Protein AF-A0A2U0S123-F1 (afdb_monomer)

Structure (mmCIF, N/CA/C/O backbone):
data_AF-A0A2U0S123-F1
#
_entry.id   AF-A0A2U0S123-F1
#
loop_
_atom_site.group_PDB
_atom_site.id
_atom_site.type_symbol
_atom_site.label_atom_id
_atom_site.label_alt_id
_atom_site.label_comp_id
_atom_site.label_asym_id
_atom_site.label_entity_id
_atom_site.label_seq_id
_atom_site.pdbx_PDB_ins_code
_atom_site.Cartn_x
_atom_site.Cartn_y
_atom_site.Cartn_z
_atom_site.occupancy
_atom_site.B_iso_or_equiv
_atom_site.auth_seq_id
_atom_site.auth_comp_id
_atom_site.auth_asym_id
_atom_site.auth_atom_id
_atom_site.pdbx_PDB_model_num
ATOM 1 N N . MET A 1 1 ? 5.003 2.821 -5.121 1.00 75.44 1 MET A N 1
ATOM 2 C CA . MET A 1 1 ? 5.241 2.593 -3.673 1.00 75.44 1 MET A CA 1
ATOM 3 C C . MET A 1 1 ? 4.270 3.358 -2.784 1.00 75.44 1 MET A C 1
ATOM 5 O O . MET A 1 1 ? 3.627 2.709 -1.972 1.00 75.44 1 MET A O 1
ATOM 9 N N . ARG A 1 2 ? 4.096 4.682 -2.952 1.00 91.00 2 ARG A N 1
ATOM 10 C CA . ARG A 1 2 ? 3.141 5.487 -2.157 1.00 91.00 2 ARG A CA 1
ATOM 11 C C . ARG A 1 2 ? 1.738 4.871 -2.087 1.00 91.00 2 ARG A C 1
ATOM 13 O O . ARG A 1 2 ? 1.215 4.688 -0.994 1.00 91.00 2 ARG A O 1
ATOM 20 N N . ASP A 1 3 ? 1.186 4.477 -3.232 1.00 90.50 3 ASP A N 1
ATOM 21 C CA . ASP A 1 3 ? -0.183 3.946 -3.301 1.00 90.50 3 ASP A CA 1
ATOM 22 C C . ASP A 1 3 ? -0.361 2.624 -2.553 1.00 90.50 3 ASP A C 1
ATOM 24 O O . ASP A 1 3 ? -1.446 2.342 -2.053 1.00 90.50 3 ASP A O 1
ATOM 28 N N . ILE A 1 4 ? 0.699 1.815 -2.448 1.00 92.69 4 ILE A N 1
ATOM 29 C CA . ILE A 1 4 ? 0.665 0.545 -1.714 1.00 92.69 4 ILE A CA 1
ATOM 30 C C . ILE A 1 4 ? 0.559 0.840 -0.219 1.00 92.69 4 ILE A C 1
ATOM 32 O O . ILE A 1 4 ? -0.329 0.311 0.442 1.00 92.69 4 ILE A O 1
ATOM 36 N N . CYS A 1 5 ? 1.405 1.736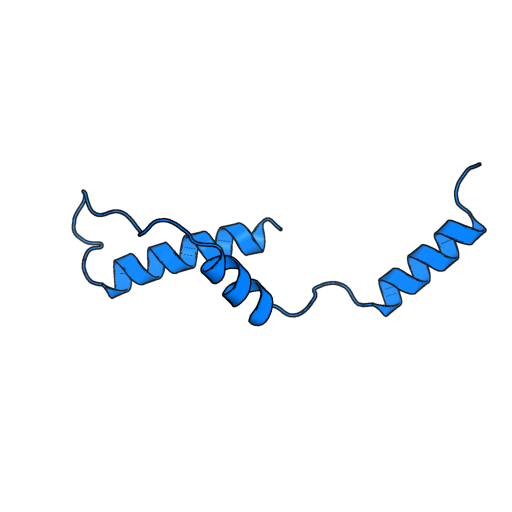 0.298 1.00 95.00 5 CYS A N 1
ATOM 37 C CA . CYS A 1 5 ? 1.351 2.146 1.701 1.00 95.00 5 CYS A CA 1
ATOM 38 C C . CYS A 1 5 ? 0.000 2.780 2.051 1.00 95.00 5 CYS A C 1
ATOM 40 O O . CYS A 1 5 ? -0.582 2.459 3.084 1.00 95.00 5 CYS A O 1
ATOM 42 N N . GLN A 1 6 ? -0.528 3.636 1.172 1.00 95.69 6 GLN A N 1
ATOM 43 C CA . GLN A 1 6 ? -1.841 4.244 1.369 1.00 95.69 6 GLN A CA 1
ATOM 44 C C . GLN A 1 6 ? -2.965 3.200 1.359 1.00 95.69 6 GLN A C 1
ATOM 46 O O . GLN A 1 6 ? -3.832 3.235 2.226 1.00 95.69 6 GLN A O 1
ATOM 51 N N . SER A 1 7 ? -2.933 2.244 0.426 1.00 96.00 7 SER A N 1
ATOM 52 C CA . SER A 1 7 ? -3.926 1.162 0.374 1.00 96.00 7 SER A CA 1
ATOM 53 C C . SER A 1 7 ? -3.875 0.298 1.643 1.00 96.00 7 SER A C 1
ATOM 55 O O . SER A 1 7 ? -4.920 -0.073 2.167 1.00 96.00 7 SER A O 1
ATOM 57 N N . ALA A 1 8 ? -2.678 0.025 2.177 1.00 96.56 8 ALA A N 1
ATOM 58 C CA . ALA A 1 8 ? -2.500 -0.771 3.394 1.00 96.56 8 ALA A CA 1
ATOM 59 C C . ALA A 1 8 ? -3.085 -0.050 4.607 1.00 96.56 8 ALA A C 1
ATOM 61 O O . ALA A 1 8 ? -3.844 -0.633 5.378 1.00 96.56 8 ALA A O 1
ATOM 62 N N . HIS A 1 9 ? -2.802 1.247 4.723 1.00 96.81 9 HIS A N 1
ATOM 63 C CA . HIS A 1 9 ? -3.344 2.078 5.788 1.00 96.81 9 HIS A CA 1
ATOM 64 C C . HIS A 1 9 ? -4.876 2.172 5.739 1.00 96.81 9 HIS A C 1
ATOM 66 O O . HIS A 1 9 ? -5.539 2.017 6.761 1.00 96.81 9 HIS A O 1
ATOM 72 N N . LEU A 1 10 ? -5.449 2.368 4.549 1.00 96.94 10 LEU A N 1
ATOM 73 C CA . LEU A 1 10 ? -6.901 2.432 4.380 1.00 96.94 10 LEU A CA 1
ATOM 74 C C . LEU A 1 10 ? -7.587 1.098 4.684 1.00 96.94 10 LEU A C 1
ATOM 76 O O . LEU A 1 10 ? -8.689 1.114 5.219 1.00 96.94 10 LEU A O 1
ATOM 80 N N . ARG A 1 11 ? -6.944 -0.041 4.398 1.00 96.62 11 ARG A N 1
ATOM 81 C CA . ARG A 1 11 ? -7.495 -1.365 4.718 1.00 96.62 11 ARG A CA 1
ATOM 82 C C . ARG A 1 11 ? -7.714 -1.543 6.221 1.00 96.62 11 ARG A C 1
ATOM 84 O O . ARG A 1 11 ? -8.829 -1.843 6.625 1.00 96.62 11 ARG A O 1
ATOM 91 N N . VAL A 1 12 ? -6.695 -1.295 7.047 1.00 97.38 12 VAL A N 1
ATOM 92 C CA . VAL A 1 12 ? -6.821 -1.450 8.513 1.00 97.38 12 VAL A CA 1
ATOM 93 C C . VAL A 1 12 ? -7.773 -0.433 9.140 1.00 97.38 12 VAL A C 1
ATOM 95 O O . VAL A 1 12 ? -8.389 -0.712 10.167 1.00 97.38 12 VAL A O 1
ATOM 98 N N . ILE A 1 13 ? -7.919 0.744 8.523 1.00 97.06 13 ILE A N 1
ATOM 99 C CA . ILE A 1 13 ? -8.964 1.702 8.895 1.00 97.06 13 ILE A CA 1
ATOM 100 C C . ILE A 1 13 ? -10.335 1.128 8.541 1.00 97.06 13 ILE A C 1
ATOM 102 O O . ILE A 1 13 ? -11.198 1.095 9.406 1.00 97.06 13 ILE A O 1
ATOM 106 N N . GLY A 1 14 ? -10.533 0.635 7.317 1.00 97.12 14 GLY A N 1
ATOM 107 C CA . GLY A 1 14 ? -11.785 -0.001 6.899 1.00 97.12 14 GLY A CA 1
ATOM 108 C C . GLY A 1 14 ? -12.212 -1.110 7.860 1.00 97.12 14 GLY A C 1
ATOM 109 O O . GLY A 1 14 ? -13.327 -1.082 8.363 1.00 97.12 14 GLY A O 1
ATOM 110 N N . GLU A 1 15 ? -11.283 -1.985 8.245 1.00 97.50 15 GLU A N 1
ATOM 111 C CA . GLU A 1 15 ? -11.526 -3.040 9.237 1.00 97.50 15 GLU A CA 1
ATOM 112 C C . GLU A 1 15 ? -11.976 -2.495 10.605 1.00 97.50 15 GLU A C 1
ATOM 114 O O . GLU A 1 15 ? -12.837 -3.085 11.260 1.00 97.50 15 GLU A O 1
ATOM 119 N N . LEU A 1 16 ? -11.425 -1.360 11.053 1.00 97.50 16 LEU A N 1
ATOM 120 C CA . LEU A 1 16 ? -11.877 -0.707 12.283 1.00 97.50 16 LEU A CA 1
ATOM 121 C C . LEU A 1 16 ? -13.332 -0.233 12.158 1.00 97.50 16 LEU A C 1
ATOM 123 O O . LEU A 1 16 ? -14.115 -0.427 13.091 1.00 97.50 16 LEU A O 1
ATOM 127 N N . PHE A 1 17 ? -13.694 0.364 11.023 1.00 97.06 17 PHE A N 1
ATOM 128 C CA . PHE A 1 17 ? -15.066 0.793 10.746 1.00 97.06 17 PHE A C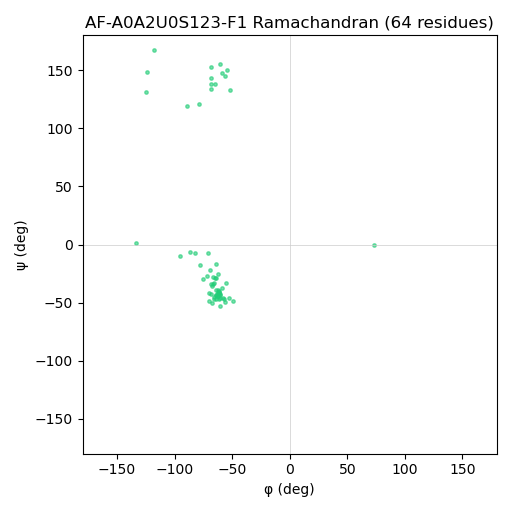A 1
ATOM 129 C C . PHE A 1 17 ? -16.022 -0.400 10.674 1.00 97.06 17 PHE A C 1
ATOM 131 O O . PHE A 1 17 ? -17.044 -0.393 11.362 1.00 97.06 17 PHE A O 1
ATOM 138 N N . ASP A 1 18 ? -15.648 -1.455 9.953 1.00 97.25 18 ASP A N 1
ATOM 139 C CA . ASP A 1 18 ? -16.445 -2.677 9.808 1.00 97.25 18 ASP A CA 1
ATOM 140 C C . ASP A 1 18 ? -16.631 -3.412 11.145 1.00 97.25 18 ASP A C 1
ATOM 142 O O . ASP A 1 18 ? -17.660 -4.043 11.381 1.00 97.25 18 ASP A O 1
ATOM 146 N N . SER A 1 19 ? -15.672 -3.286 12.069 1.00 95.69 19 SER A N 1
ATOM 147 C CA . SER A 1 19 ? -15.781 -3.848 13.422 1.00 95.69 19 SER A CA 1
ATOM 148 C C . SER A 1 19 ? -16.791 -3.128 14.328 1.00 95.69 19 SER A C 1
ATOM 150 O O . SER A 1 19 ? -17.014 -3.565 15.458 1.00 95.69 19 SER A O 1
ATOM 152 N N . GLY A 1 20 ? -17.354 -1.997 13.88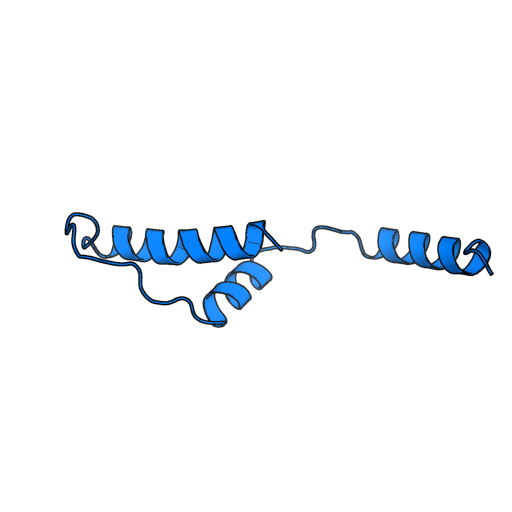6 1.00 94.19 20 GLY A N 1
ATOM 153 C CA . GLY A 1 20 ? -18.264 -1.159 14.673 1.00 94.19 20 GLY A CA 1
ATOM 154 C C . GLY A 1 20 ? -17.587 -0.356 15.789 1.00 94.19 20 GLY A C 1
ATOM 155 O O . GLY A 1 20 ? -18.250 0.408 16.484 1.00 94.19 20 GLY A O 1
ATOM 156 N N . LYS A 1 21 ? -16.265 -0.481 15.962 1.00 94.12 21 LYS A N 1
ATOM 157 C CA . LYS A 1 21 ? -15.500 0.234 16.997 1.00 94.12 21 LYS A CA 1
ATOM 158 C C . LYS A 1 21 ? -15.130 1.663 16.607 1.00 94.12 21 LYS A C 1
ATOM 160 O O . LYS A 1 21 ? -14.632 2.399 17.445 1.00 94.12 21 LYS A O 1
ATOM 165 N N . ALA A 1 22 ? -15.382 2.085 15.369 1.00 91.75 22 ALA A N 1
ATOM 166 C CA . ALA A 1 22 ? -15.005 3.420 14.897 1.00 91.75 22 ALA A CA 1
ATOM 167 C C . ALA A 1 22 ? -15.721 4.584 15.612 1.00 91.75 22 ALA A C 1
ATOM 169 O O . ALA A 1 22 ? -15.266 5.720 15.520 1.00 91.75 22 ALA A O 1
ATOM 170 N N . SER A 1 23 ? -16.825 4.332 16.325 1.00 92.00 23 SER A N 1
ATOM 171 C CA . SER A 1 23 ? -17.484 5.347 17.161 1.00 92.00 23 SER A CA 1
ATOM 172 C C . SER A 1 23 ? -16.777 5.595 18.498 1.00 92.00 23 SER A C 1
ATOM 174 O O . SER A 1 23 ? -17.042 6.606 19.149 1.00 92.00 23 SER A O 1
ATOM 176 N N . ASP A 1 24 ? -15.914 4.673 18.927 1.00 95.62 24 ASP A N 1
ATOM 177 C CA . ASP A 1 24 ? -15.076 4.843 20.108 1.00 95.62 24 ASP A CA 1
ATOM 178 C C . ASP A 1 24 ? -13.880 5.740 19.753 1.00 95.62 24 ASP A C 1
ATOM 180 O O . ASP A 1 24 ? -13.095 5.443 18.854 1.00 95.62 24 ASP A O 1
ATOM 184 N N . LYS A 1 25 ? -13.756 6.862 20.466 1.00 91.62 25 LYS A N 1
ATOM 185 C CA . LYS A 1 25 ? -12.726 7.884 20.225 1.00 91.62 25 LYS A CA 1
ATOM 186 C C . LYS A 1 25 ? -11.323 7.398 20.579 1.00 91.62 25 LYS A C 1
ATOM 188 O O . LYS A 1 25 ? -10.353 7.953 20.066 1.00 91.62 25 LYS A O 1
ATOM 193 N N . ASP A 1 26 ? -11.229 6.386 21.436 1.00 95.50 26 ASP A N 1
ATOM 194 C CA . ASP A 1 26 ? -9.964 5.796 21.862 1.00 95.50 26 ASP A CA 1
ATOM 195 C C . ASP A 1 26 ? -9.595 4.561 21.028 1.00 95.50 26 ASP A C 1
ATOM 197 O O . ASP A 1 26 ? -8.457 4.076 21.097 1.00 95.50 26 ASP A O 1
ATOM 201 N N . ALA A 1 27 ? -10.522 4.063 20.201 1.00 95.19 27 ALA A N 1
ATOM 202 C CA . ALA A 1 27 ? -10.263 2.935 19.326 1.00 95.19 27 ALA A CA 1
ATOM 203 C C . ALA A 1 27 ? -9.261 3.304 18.227 1.00 95.19 27 ALA A C 1
ATOM 205 O O . ALA A 1 27 ? -9.303 4.369 17.609 1.00 95.19 27 ALA A O 1
ATOM 206 N N . LYS A 1 28 ? -8.338 2.378 17.966 1.00 95.88 28 LYS A N 1
ATOM 207 C CA . LYS A 1 28 ? -7.295 2.527 16.951 1.00 95.88 28 LYS A CA 1
ATOM 208 C C . LYS A 1 28 ? -7.363 1.369 15.964 1.00 95.88 28 LYS A C 1
ATOM 210 O O . LYS A 1 28 ? -7.700 0.254 16.372 1.00 95.88 28 LYS A O 1
ATOM 215 N N . PRO A 1 29 ? -7.001 1.598 14.690 1.00 97.00 29 PRO A N 1
ATOM 216 C CA . PRO A 1 29 ? -6.793 0.509 13.750 1.00 97.00 29 PRO A CA 1
ATOM 217 C C . PRO A 1 29 ? -5.777 -0.482 14.312 1.00 97.00 29 PRO A C 1
ATOM 219 O O . PRO A 1 29 ? -4.864 -0.099 15.055 1.00 97.00 29 PRO A O 1
ATOM 222 N N . ARG A 1 30 ? -5.903 -1.755 13.934 1.00 96.94 30 ARG A N 1
ATOM 223 C CA . ARG A 1 30 ? -4.867 -2.730 14.275 1.00 96.94 30 ARG A CA 1
ATOM 224 C C . ARG A 1 30 ? -3.519 -2.327 13.653 1.00 96.94 30 ARG A C 1
ATOM 226 O O . ARG A 1 30 ? -3.498 -1.651 12.619 1.00 96.94 30 ARG A O 1
ATOM 233 N N . PRO A 1 31 ? -2.388 -2.772 14.227 1.00 97.62 31 PRO A N 1
ATOM 234 C CA . PRO A 1 31 ? -1.093 -2.626 13.580 1.00 97.62 31 PRO A CA 1
ATOM 235 C C . PRO A 1 31 ? -1.083 -3.267 12.187 1.00 97.62 31 PRO A C 1
ATOM 237 O O . PRO A 1 31 ? -1.705 -4.309 11.954 1.00 97.62 31 PRO A O 1
ATOM 240 N N . LEU A 1 32 ? -0.345 -2.640 11.274 1.00 97.38 32 LEU A N 1
ATOM 241 C CA . LEU A 1 32 ? -0.082 -3.198 9.954 1.00 97.38 32 LEU A CA 1
ATOM 242 C C . LEU A 1 32 ? 0.820 -4.426 10.065 1.00 97.38 32 LEU A C 1
ATOM 244 O O . LEU A 1 32 ? 1.763 -4.444 10.861 1.00 97.38 32 LEU A O 1
ATOM 248 N N . SER A 1 33 ? 0.568 -5.416 9.216 1.00 97.38 33 SER A N 1
ATOM 249 C CA . SER A 1 33 ? 1.448 -6.567 9.027 1.00 97.38 33 SER A CA 1
ATOM 250 C C . SER A 1 33 ? 1.967 -6.613 7.592 1.00 97.38 33 SER A C 1
ATOM 252 O O . SER A 1 33 ? 1.464 -5.929 6.701 1.00 97.38 33 SER A O 1
ATOM 254 N N . ILE A 1 34 ? 2.977 -7.447 7.340 1.00 96.31 34 ILE A N 1
ATOM 255 C CA . ILE A 1 34 ? 3.485 -7.653 5.977 1.00 96.31 34 ILE A CA 1
ATOM 256 C C . ILE A 1 34 ? 2.419 -8.240 5.039 1.00 96.31 34 ILE A C 1
ATOM 258 O O . ILE A 1 34 ? 2.473 -8.023 3.827 1.00 96.31 34 ILE A O 1
ATOM 262 N N . ASP A 1 35 ? 1.436 -8.957 5.580 1.00 96.81 35 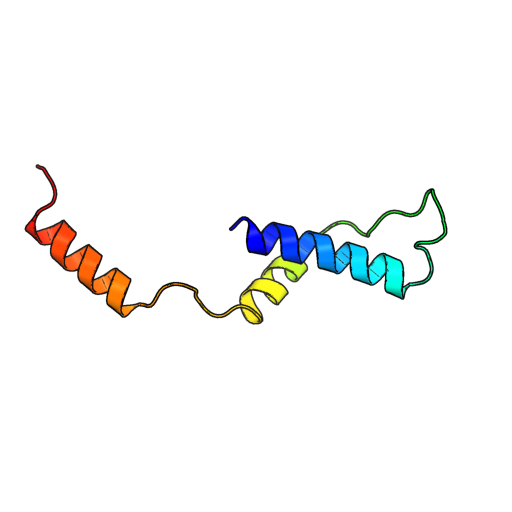ASP A N 1
ATOM 263 C CA . ASP A 1 35 ? 0.403 -9.610 4.781 1.00 96.81 35 ASP A CA 1
ATOM 264 C C . ASP A 1 35 ? -0.583 -8.598 4.183 1.00 96.81 35 ASP A C 1
ATOM 266 O O . ASP A 1 35 ? -1.064 -8.810 3.069 1.00 96.81 35 ASP A O 1
ATOM 270 N N . ASP A 1 36 ? -0.774 -7.437 4.823 1.00 96.44 36 ASP A N 1
ATOM 271 C CA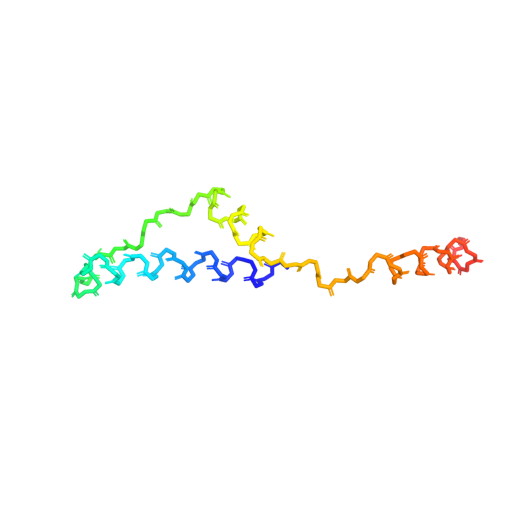 . ASP A 1 36 ? -1.528 -6.317 4.242 1.00 96.44 36 ASP A CA 1
ATOM 272 C C . ASP A 1 36 ? -0.922 -5.880 2.905 1.00 96.44 36 ASP A C 1
ATOM 274 O O . ASP A 1 36 ? -1.618 -5.745 1.892 1.00 96.44 36 ASP A O 1
ATOM 278 N N . PHE A 1 37 ? 0.403 -5.725 2.887 1.00 95.44 37 PHE A N 1
ATOM 279 C CA . PHE A 1 37 ? 1.154 -5.322 1.703 1.00 95.44 37 PHE A CA 1
ATOM 280 C C . PHE A 1 37 ? 1.144 -6.411 0.634 1.00 95.44 37 PHE A C 1
ATOM 282 O O . PHE A 1 37 ? 0.932 -6.100 -0.538 1.00 95.44 37 PHE A O 1
ATOM 289 N N . LYS A 1 38 ? 1.321 -7.682 1.019 1.00 94.25 38 LYS A N 1
ATOM 290 C CA . LYS A 1 38 ? 1.257 -8.811 0.078 1.00 94.25 38 LYS A CA 1
ATOM 291 C C . LYS A 1 38 ? -0.107 -8.905 -0.600 1.00 94.25 38 LYS A C 1
ATOM 293 O O . LYS A 1 38 ? -0.150 -9.069 -1.814 1.00 94.25 38 LYS A O 1
ATOM 298 N N . GLY A 1 39 ? -1.198 -8.739 0.150 1.00 93.50 39 GLY A N 1
ATOM 299 C CA . GLY A 1 39 ? -2.547 -8.733 -0.418 1.00 93.50 39 GLY A CA 1
ATOM 300 C C . GLY A 1 39 ? -2.731 -7.608 -1.438 1.00 93.50 39 GLY A C 1
ATOM 301 O O . GLY A 1 39 ? -3.180 -7.847 -2.551 1.00 93.50 39 GLY A O 1
ATOM 302 N N . ILE A 1 40 ? -2.291 -6.388 -1.114 1.00 93.75 40 ILE A N 1
ATOM 303 C CA . ILE A 1 40 ? -2.387 -5.248 -2.047 1.00 93.75 40 ILE A CA 1
ATOM 304 C C . ILE A 1 40 ? -1.543 -5.461 -3.301 1.00 93.75 40 ILE A C 1
ATOM 306 O O . ILE A 1 40 ? -1.961 -5.078 -4.391 1.00 93.75 40 ILE A O 1
ATOM 310 N N . LEU A 1 41 ? -0.350 -6.037 -3.153 1.00 91.81 41 LEU A N 1
ATOM 311 C CA . LEU A 1 41 ? 0.518 -6.369 -4.280 1.00 91.81 41 LEU A CA 1
ATOM 312 C C . LEU A 1 41 ? -0.082 -7.462 -5.166 1.00 91.81 41 LEU A C 1
ATOM 314 O O . LEU A 1 41 ? 0.125 -7.419 -6.371 1.00 91.81 41 LEU A O 1
ATOM 318 N N . ALA A 1 42 ? -0.819 -8.415 -4.593 1.00 90.19 42 ALA A N 1
ATOM 319 C CA . ALA A 1 42 ? -1.523 -9.437 -5.361 1.00 90.19 42 ALA A CA 1
ATOM 320 C C . ALA A 1 42 ? -2.713 -8.847 -6.139 1.00 90.19 42 ALA A C 1
ATOM 322 O O . ALA A 1 42 ? -2.895 -9.161 -7.314 1.00 90.19 42 ALA A O 1
ATOM 323 N N . ASP A 1 43 ? -3.480 -7.951 -5.511 1.00 87.19 43 ASP A N 1
ATOM 324 C CA . ASP A 1 43 ? -4.629 -7.286 -6.141 1.00 87.19 43 ASP A CA 1
ATOM 325 C C . ASP A 1 43 ? -4.190 -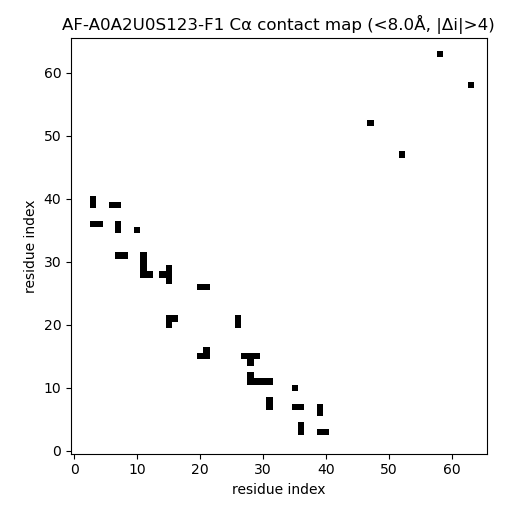6.310 -7.248 1.00 87.19 43 ASP A C 1
ATOM 327 O O . ASP A 1 43 ? -4.875 -6.120 -8.260 1.00 87.19 43 ASP A O 1
ATOM 331 N N . ARG A 1 44 ? -3.031 -5.665 -7.070 1.00 84.56 44 ARG A N 1
ATOM 332 C CA . ARG A 1 44 ? -2.494 -4.696 -8.028 1.00 84.56 44 ARG A CA 1
ATOM 333 C C . ARG A 1 44 ? -1.626 -5.372 -9.081 1.00 84.56 44 ARG A C 1
ATOM 335 O O . ARG A 1 44 ? -0.547 -5.881 -8.808 1.00 84.56 44 ARG A O 1
ATOM 342 N N . LYS A 1 45 ? -2.033 -5.243 -10.342 1.00 80.06 45 LYS A N 1
ATOM 343 C CA . LYS A 1 45 ? -1.185 -5.602 -11.487 1.00 80.06 45 LYS A CA 1
ATOM 344 C C . LYS A 1 45 ? 0.006 -4.633 -11.624 1.00 80.06 45 LYS A C 1
ATOM 346 O O . LYS A 1 45 ? -0.122 -3.466 -11.239 1.00 80.06 45 LYS A O 1
ATOM 351 N N . PRO A 1 46 ? 1.141 -5.071 -12.207 1.00 83.38 46 PRO A N 1
ATOM 352 C CA . PRO A 1 46 ? 2.266 -4.190 -12.514 1.00 83.38 46 PRO A CA 1
ATOM 353 C C . PRO A 1 46 ? 1.825 -2.959 -13.314 1.00 83.38 46 PRO A C 1
ATOM 355 O O . PRO A 1 46 ? 1.096 -3.080 -14.297 1.00 83.38 46 PRO A O 1
ATOM 358 N N . SER A 1 47 ? 2.279 -1.773 -12.903 1.00 85.12 47 SER A N 1
ATOM 359 C CA . SER A 1 47 ? 1.920 -0.501 -13.549 1.00 85.12 47 SER A CA 1
ATOM 360 C C . SER A 1 47 ? 2.819 -0.138 -14.731 1.00 85.12 47 SER A C 1
ATOM 362 O O . SER A 1 47 ? 2.574 0.854 -15.410 1.00 85.12 47 SER A O 1
ATOM 364 N N . VAL A 1 48 ? 3.879 -0.914 -14.961 1.00 88.94 48 VAL A N 1
ATOM 365 C CA . VAL A 1 48 ? 4.833 -0.708 -16.050 1.00 88.94 48 VAL A CA 1
ATOM 366 C C . VAL A 1 48 ? 4.914 -1.987 -16.866 1.00 88.94 48 VAL A C 1
ATOM 368 O O . VAL A 1 48 ? 5.063 -3.081 -16.323 1.00 88.94 48 VAL A O 1
ATOM 371 N N . SER A 1 49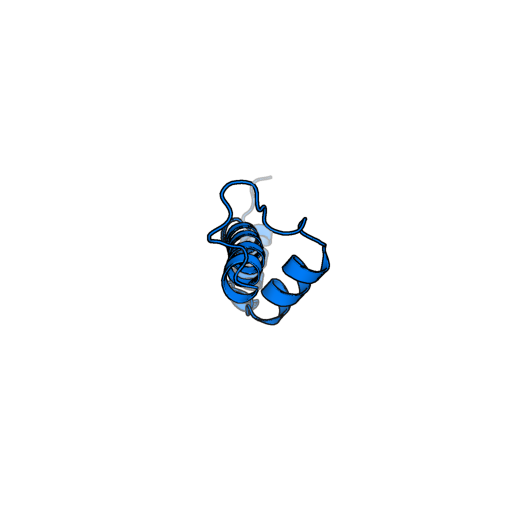 ? 4.812 -1.839 -18.184 1.00 91.94 49 SER A N 1
ATOM 372 C CA . SER A 1 49 ? 4.944 -2.957 -19.111 1.00 91.94 49 SER A CA 1
ATOM 373 C C . SER A 1 49 ? 6.387 -3.481 -19.127 1.00 91.94 49 SER A C 1
ATOM 375 O O . SER A 1 49 ? 7.311 -2.681 -19.293 1.00 91.94 49 SER A O 1
ATOM 377 N N . PRO A 1 50 ? 6.604 -4.807 -19.063 1.00 92.50 50 PRO A N 1
ATOM 378 C CA . PRO A 1 50 ? 7.936 -5.396 -19.211 1.00 92.50 50 PRO A CA 1
ATOM 379 C C . PRO A 1 50 ? 8.635 -4.995 -20.516 1.00 92.50 50 PRO A C 1
ATOM 381 O O . PRO A 1 50 ? 9.845 -4.791 -20.535 1.00 92.50 50 PRO A O 1
ATOM 384 N N . ARG A 1 51 ? 7.870 -4.806 -21.602 1.00 95.06 51 ARG A N 1
ATOM 385 C CA . ARG A 1 51 ? 8.410 -4.362 -22.895 1.00 95.06 51 ARG A CA 1
ATOM 386 C C . ARG A 1 51 ? 9.066 -2.988 -22.795 1.00 95.06 51 ARG A C 1
ATOM 388 O O . ARG A 1 51 ? 10.131 -2.782 -23.357 1.00 95.06 51 ARG A O 1
ATOM 395 N N . VAL A 1 52 ? 8.437 -2.067 -22.065 1.00 94.44 52 VAL A N 1
ATOM 396 C CA . VAL A 1 52 ? 8.963 -0.709 -21.869 1.00 94.44 52 VAL A CA 1
ATOM 397 C C . VAL A 1 52 ? 10.301 -0.761 -21.134 1.00 94.44 52 VAL A C 1
ATOM 399 O O . VAL A 1 52 ? 11.235 -0.067 -21.518 1.00 94.44 52 VAL A O 1
ATOM 402 N N . ILE A 1 53 ? 10.418 -1.633 -20.129 1.00 94.94 53 ILE A N 1
ATOM 403 C CA . ILE A 1 53 ? 11.670 -1.848 -19.394 1.00 94.94 53 ILE A CA 1
ATOM 404 C C . ILE A 1 53 ? 12.766 -2.367 -20.338 1.00 94.94 53 ILE A C 1
ATOM 406 O O . ILE A 1 53 ? 13.864 -1.820 -20.332 1.00 94.94 53 ILE A O 1
ATOM 410 N N . SER A 1 54 ? 12.460 -3.362 -21.183 1.00 95.69 54 SER A N 1
ATOM 411 C CA . SER A 1 54 ? 13.416 -3.890 -22.176 1.00 95.69 54 SER A CA 1
ATOM 412 C C . SER A 1 54 ? 13.939 -2.794 -23.099 1.00 95.69 54 SER A C 1
ATOM 414 O O . SER A 1 54 ? 15.146 -2.619 -23.227 1.00 95.69 54 SER A O 1
ATOM 416 N N . THR A 1 55 ? 13.037 -1.993 -23.671 1.00 95.44 55 THR A N 1
ATOM 417 C CA . THR A 1 55 ? 13.410 -0.920 -24.600 1.00 95.44 55 THR A CA 1
ATOM 418 C C . THR A 1 55 ? 14.303 0.130 -23.939 1.00 95.44 55 THR A C 1
ATOM 420 O O . THR A 1 55 ? 15.268 0.586 -24.550 1.00 95.44 55 THR A O 1
ATOM 423 N N . TYR A 1 56 ? 14.028 0.504 -22.686 1.00 94.62 56 TYR A N 1
ATOM 424 C CA . TYR A 1 56 ? 14.903 1.430 -21.964 1.00 94.62 56 TYR A CA 1
ATOM 425 C C . TYR A 1 56 ? 16.272 0.823 -21.650 1.00 94.62 56 TYR A C 1
ATOM 427 O O . TYR A 1 56 ? 17.269 1.540 -21.713 1.00 94.62 56 TYR A O 1
ATOM 435 N N . ASN A 1 57 ? 16.338 -0.474 -21.345 1.00 95.38 57 ASN A N 1
ATOM 436 C CA . ASN A 1 57 ? 17.607 -1.157 -21.107 1.00 95.38 57 ASN A CA 1
ATOM 437 C C . ASN A 1 57 ? 18.469 -1.210 -22.374 1.00 95.38 57 ASN A C 1
ATOM 439 O O . ASN A 1 57 ? 19.635 -0.836 -22.307 1.00 95.38 57 ASN A O 1
ATOM 443 N N . GLU A 1 58 ? 17.892 -1.594 -23.516 1.00 96.00 58 GLU A N 1
ATOM 444 C CA . GLU A 1 58 ? 18.581 -1.622 -24.818 1.00 96.00 58 GLU A CA 1
ATOM 445 C C . GLU A 1 58 ? 19.128 -0.239 -25.191 1.00 96.00 58 GLU A C 1
ATOM 447 O O . GLU A 1 58 ? 20.291 -0.090 -25.568 1.00 96.00 58 GLU A O 1
ATOM 452 N N . TRP A 1 59 ? 18.304 0.800 -25.033 1.00 95.56 59 TRP A N 1
ATOM 453 C CA . TRP A 1 59 ? 18.729 2.172 -25.295 1.00 95.56 59 TRP A CA 1
ATOM 454 C C . TRP A 1 59 ? 19.849 2.614 -24.344 1.00 95.56 59 TRP A C 1
ATOM 456 O O . TRP A 1 59 ? 20.839 3.200 -24.774 1.00 95.56 59 TRP A O 1
ATOM 466 N N . SER A 1 60 ? 19.718 2.312 -23.052 1.00 95.25 60 SER A N 1
ATOM 467 C CA . SER A 1 60 ? 20.734 2.647 -22.052 1.00 95.25 60 SER A CA 1
ATOM 468 C C . SER A 1 60 ? 22.058 1.941 -22.341 1.00 95.25 60 SER A C 1
ATOM 470 O O . SER A 1 60 ? 23.112 2.560 -22.267 1.00 95.25 60 SER A O 1
ATOM 472 N N . GLU A 1 61 ? 22.035 0.669 -22.730 1.00 94.94 61 GLU A N 1
ATOM 473 C CA . GLU A 1 61 ? 23.246 -0.066 -23.097 1.00 94.94 61 GLU A CA 1
ATOM 474 C C . GLU A 1 61 ? 23.964 0.561 -24.298 1.00 94.94 61 GLU A C 1
ATOM 476 O O . GLU A 1 61 ? 25.186 0.701 -24.270 1.00 94.94 61 GLU A O 1
ATOM 481 N N . ALA A 1 62 ? 23.208 0.997 -25.307 1.00 93.94 62 ALA A N 1
ATOM 482 C CA . ALA A 1 62 ? 23.758 1.598 -26.517 1.00 93.94 62 ALA A CA 1
ATOM 483 C C . ALA A 1 62 ? 24.260 3.043 -26.331 1.00 93.94 62 ALA A C 1
ATOM 485 O O . ALA A 1 62 ? 25.176 3.457 -27.042 1.00 93.94 62 ALA A O 1
ATOM 486 N N . PHE A 1 63 ? 23.665 3.819 -25.416 1.00 92.56 63 PHE A N 1
ATOM 487 C CA . PHE A 1 63 ? 23.844 5.280 -25.383 1.00 92.5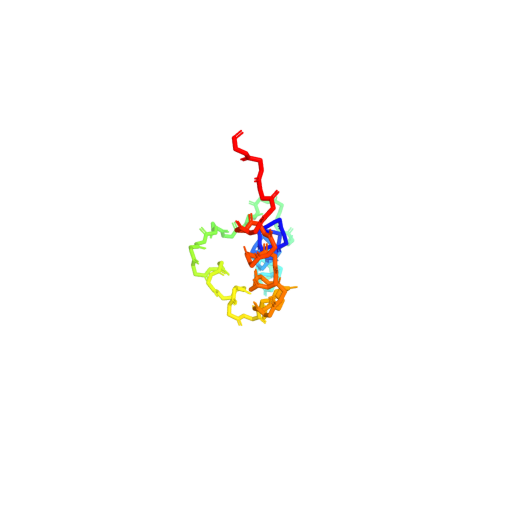6 63 PHE A CA 1
ATOM 488 C C . PHE A 1 63 ? 24.140 5.885 -24.004 1.00 92.56 63 PHE A C 1
ATOM 490 O O . PHE A 1 63 ? 24.256 7.110 -23.903 1.00 92.56 63 PHE A O 1
ATOM 497 N N . LYS A 1 64 ? 24.255 5.092 -22.929 1.00 90.38 64 LYS A N 1
ATOM 498 C CA . LYS A 1 64 ? 24.649 5.633 -21.616 1.00 90.38 64 LYS A CA 1
ATOM 499 C C . LYS A 1 64 ? 26.022 6.306 -21.696 1.00 90.38 64 LYS A C 1
ATOM 501 O O . LYS A 1 64 ? 26.898 5.880 -22.445 1.00 90.38 64 LYS A O 1
ATOM 506 N N . ALA A 1 65 ? 26.204 7.349 -20.892 1.00 75.69 65 ALA A N 1
ATOM 507 C CA . ALA A 1 65 ? 27.480 8.045 -20.796 1.00 75.69 65 ALA A CA 1
ATOM 508 C C . ALA A 1 65 ? 28.567 7.122 -20.211 1.00 75.69 65 ALA A C 1
ATOM 510 O O . ALA A 1 65 ? 28.293 6.368 -19.273 1.00 75.69 65 ALA A O 1
ATOM 511 N N . LEU A 1 66 ? 29.769 7.197 -20.795 1.00 59.38 66 LEU A N 1
ATOM 512 C CA . LEU A 1 66 ? 31.005 6.578 -20.302 1.00 59.38 66 LEU A CA 1
ATOM 513 C C . LEU A 1 66 ? 31.578 7.372 -19.126 1.00 59.38 66 LEU A C 1
ATOM 515 O O . LEU A 1 66 ? 31.606 8.620 -19.231 1.00 59.38 66 LEU A O 1
#

Secondary structure (DSSP, 8-state):
-HHHHHHHHHHHHHHHHHTTGGGSTT--PPPP-HHHHHHHHHHSPPSS-HHHHHHHHHHHHHH---

N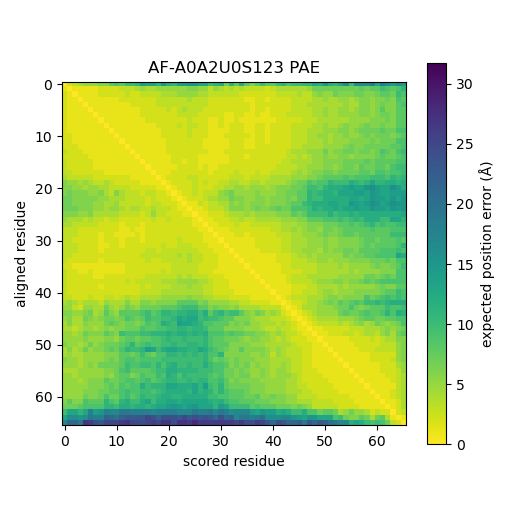earest PDB structures (foldseek):
  6nyv-assembly1_B  TM=7.509E-01  e=5.197E-02  Drosophila melanogaster
  6p10-assembly1_B  TM=7.492E-01  e=5.983E-02  Drosophila melanogaster
  6p12-assembly1_B  TM=7.423E-01  e=6.420E-02  Drosophila melanogaster
  6p11-assembly1_B  TM=7.431E-01  e=7.391E-02  Drosophila melanogaster
  6p13-assembly1_B  TM=7.442E-01  e=1.128E-01  Drosophila melanogaster

pLDDT: mean 92.93, std 6.33, range [59.38, 97.62]

Solvent-accessible surface area (backbone atoms only — not comparable to full-atom values): 4113 Å² total; per-residue (Å²): 110,72,66,55,57,52,52,38,54,50,49,38,44,48,52,30,50,76,68,65,45,63,83,44,90,84,59,70,52,67,84,87,55,74,63,49,50,52,52,52,55,69,75,46,73,82,94,66,59,69,66,60,54,52,55,53,50,58,49,43,74,76,64,55,85,132

Sequence (66 aa):
MRDICQSAHLRVIGELFDSGKASDKDAKPRPLSIDDFKGILADRKPSVSPRVISTYNEWSEAFKAL

Foldseek 3Di:
DVVLVVQLVVVQVVVCVVVVVPVPPPDDRDDGDVVSSVVSVVVDDDPDDPVVVVVVVVCCVVDPDD

Mean predicted aligned error: 5.25 Å

Radius of gyration: 19.59 Å; Cα contacts (8 Å, |Δi|>4): 27; chains: 1; bounding box: 49×18×48 Å